Protein AF-A0A6N7X0A7-F1 (afdb_monomer_lite)

Secondary structure (DSSP, 8-state):
-B-TTS-B--B--HHHHHHHHTTT--HHHHHHHHHS-SEEPPPEE-TT--EEEEEE-SSEEEEE-TTT-BEEEEEEPPHHHHHHTT-------

Foldseek 3Di:
DAFCVRQAQPDDDPVQQVVLVVQVHHPVQVVCLRHPALDKDDWDADPVRFTWIWRHHLFKIWIARSVVNYTPHMHGHDPVSCVVSVVPDDPDD

Radius of gyration: 12.84 Å; chains: 1; bounding box: 34×30×35 Å

Sequence (93 aa):
MKAVDN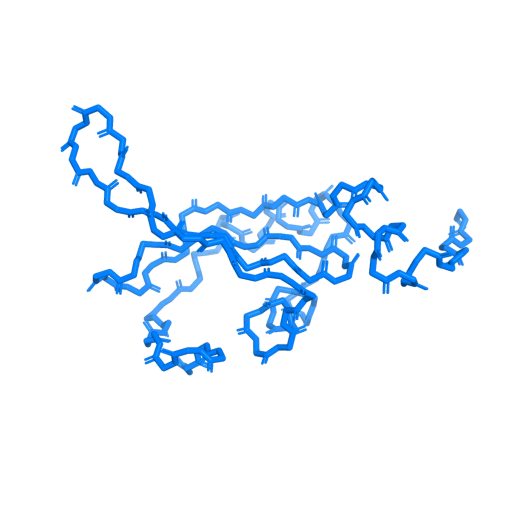VEITGISKHTTERAIERGGTIQTLTDALINPLEVTNTKYDKDGLPSKQYRGAVSTVVVNPDTGNVVSTNPTRRNIRKRHGVYKNETK

Organism: Streptococcus alactolyticus (NCBI:txid29389)

pLDDT: mean 86.22, std 12.45, range [33.72, 96.25]

Structure (mmCIF, N/CA/C/O backbone):
data_AF-A0A6N7X0A7-F1
#
_entry.id   AF-A0A6N7X0A7-F1
#
loop_
_atom_site.group_PDB
_atom_site.id
_atom_site.type_symbol
_atom_site.label_atom_id
_atom_site.label_alt_id
_atom_site.label_comp_id
_atom_site.label_asym_id
_atom_site.label_entity_id
_atom_site.label_seq_id
_atom_site.pdbx_PDB_ins_c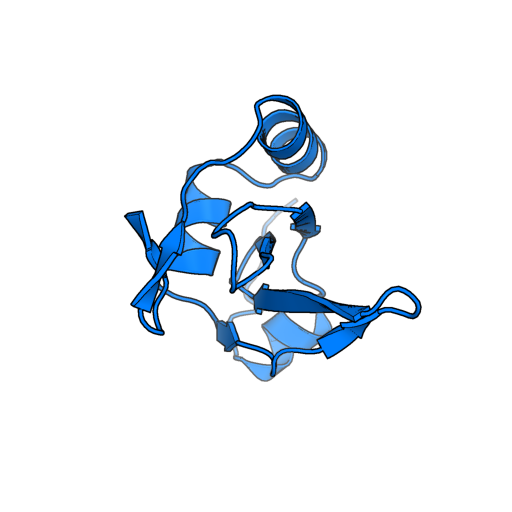ode
_atom_site.Cartn_x
_atom_site.Cartn_y
_atom_site.Cartn_z
_atom_site.occupancy
_atom_site.B_iso_or_equiv
_atom_site.auth_seq_id
_atom_site.auth_comp_id
_atom_site.auth_asym_id
_atom_site.auth_atom_id
_atom_site.pdbx_PDB_model_num
ATOM 1 N N . MET A 1 1 ? -10.809 6.657 -3.995 1.00 86.38 1 MET A N 1
ATOM 2 C CA . MET A 1 1 ? -10.641 5.587 -5.025 1.00 86.38 1 MET A CA 1
ATOM 3 C C . MET A 1 1 ? -10.788 4.227 -4.353 1.00 86.38 1 MET A C 1
ATOM 5 O O . MET A 1 1 ? -10.708 4.207 -3.138 1.00 86.38 1 MET A O 1
ATOM 9 N N . LYS A 1 2 ? -10.977 3.110 -5.067 1.00 90.25 2 LYS A N 1
ATOM 10 C CA . LYS A 1 2 ? -11.064 1.775 -4.436 1.00 90.25 2 LYS A CA 1
ATOM 11 C C . LYS A 1 2 ? -9.838 0.921 -4.758 1.00 90.25 2 LYS A C 1
ATOM 13 O O . LYS A 1 2 ? -9.354 0.964 -5.886 1.00 90.25 2 LYS A O 1
ATOM 18 N N . ALA A 1 3 ? -9.344 0.185 -3.768 1.00 90.75 3 ALA A N 1
ATOM 19 C CA . ALA A 1 3 ? -8.322 -0.840 -3.957 1.00 90.75 3 ALA A CA 1
ATOM 20 C C . ALA A 1 3 ? -8.934 -2.137 -4.517 1.00 90.75 3 ALA A C 1
ATOM 22 O O . ALA A 1 3 ? -10.159 -2.278 -4.567 1.00 90.75 3 ALA A O 1
ATOM 23 N N . VAL A 1 4 ? -8.083 -3.093 -4.908 1.00 92.81 4 VAL A N 1
ATOM 24 C CA . VAL A 1 4 ? -8.494 -4.361 -5.548 1.00 92.81 4 VAL A CA 1
ATOM 25 C C . VAL A 1 4 ? -9.547 -5.160 -4.760 1.00 92.81 4 VAL A C 1
ATOM 27 O O . VAL A 1 4 ? -10.354 -5.870 -5.347 1.00 92.81 4 VAL A O 1
ATOM 30 N N . ASP A 1 5 ? -9.577 -5.030 -3.433 1.00 90.44 5 ASP A N 1
ATOM 31 C CA . ASP A 1 5 ? -10.509 -5.728 -2.543 1.00 90.44 5 ASP A CA 1
ATOM 32 C C . ASP A 1 5 ? -11.608 -4.812 -1.981 1.00 90.44 5 ASP A C 1
ATOM 34 O O . ASP A 1 5 ? -12.151 -5.061 -0.910 1.00 90.44 5 ASP A O 1
ATOM 38 N N . ASN A 1 6 ? -11.957 -3.754 -2.717 1.00 90.56 6 ASN A N 1
ATOM 39 C CA . ASN A 1 6 ? -13.025 -2.799 -2.404 1.00 90.56 6 ASN A CA 1
ATOM 40 C C . ASN A 1 6 ? -12.800 -1.895 -1.183 1.00 90.56 6 ASN A C 1
ATOM 42 O O . ASN A 1 6 ? -13.697 -1.119 -0.853 1.00 90.56 6 ASN A O 1
ATOM 46 N N . V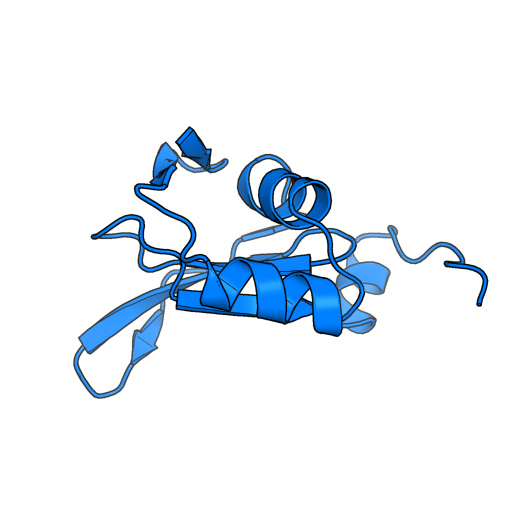AL A 1 7 ? -11.614 -1.908 -0.566 1.00 90.19 7 VAL A N 1
ATOM 47 C CA . VAL A 1 7 ? -11.254 -0.902 0.444 1.00 90.19 7 VAL A CA 1
ATOM 48 C C . VAL A 1 7 ? -11.246 0.477 -0.209 1.00 90.19 7 VAL A C 1
ATOM 50 O O . VAL A 1 7 ? -10.539 0.716 -1.195 1.00 90.19 7 VAL A O 1
ATOM 53 N N . GLU A 1 8 ? -12.040 1.391 0.337 1.00 92.88 8 GLU A N 1
ATOM 54 C CA . GLU A 1 8 ? -12.067 2.774 -0.110 1.00 92.88 8 GLU A CA 1
ATOM 55 C C . GLU A 1 8 ? -10.845 3.513 0.426 1.00 92.88 8 GLU A C 1
ATOM 57 O O . GLU A 1 8 ? -10.626 3.594 1.625 1.00 92.88 8 GLU A O 1
ATOM 62 N N . ILE A 1 9 ? -10.028 4.042 -0.478 1.00 91.12 9 ILE A N 1
ATOM 63 C CA . ILE A 1 9 ? -8.875 4.873 -0.156 1.00 91.12 9 ILE A CA 1
ATOM 64 C C . ILE A 1 9 ? -9.345 6.322 -0.102 1.00 91.12 9 ILE A C 1
ATOM 66 O O . ILE A 1 9 ? -9.713 6.906 -1.134 1.00 91.12 9 ILE A O 1
ATOM 70 N N . THR A 1 10 ? -9.324 6.866 1.110 1.00 86.38 10 THR A N 1
ATOM 71 C CA . THR A 1 10 ? -9.858 8.183 1.481 1.00 86.38 10 THR A CA 1
ATOM 72 C C . THR A 1 10 ? -8.827 9.296 1.310 1.00 86.38 10 THR A C 1
ATOM 74 O O . THR A 1 10 ? -9.193 10.432 1.016 1.00 86.38 10 THR A O 1
ATOM 77 N N . GLY A 1 11 ? -7.529 8.982 1.392 1.00 78.12 11 GLY A N 1
ATOM 78 C CA . GLY A 1 11 ? -6.478 9.958 1.126 1.00 78.12 11 GLY A CA 1
ATOM 79 C C . GLY A 1 11 ? -5.058 9.403 1.194 1.00 78.12 11 GLY A C 1
ATOM 80 O O . GLY A 1 11 ? -4.740 8.509 1.981 1.00 78.12 11 GLY A O 1
ATOM 81 N N . ILE A 1 12 ? -4.184 9.983 0.369 1.00 79.44 12 ILE A N 1
ATOM 82 C CA . ILE A 1 12 ? -2.730 9.827 0.456 1.00 79.44 12 ILE A CA 1
ATOM 83 C C . ILE A 1 12 ? -2.178 11.162 0.952 1.00 79.44 12 ILE A C 1
ATOM 85 O O . ILE A 1 12 ? -2.338 12.182 0.281 1.00 79.44 12 ILE A O 1
ATOM 89 N N . SER A 1 13 ? -1.562 11.181 2.137 1.00 79.38 13 SER A N 1
ATOM 90 C CA . SER A 1 13 ? -1.010 12.426 2.682 1.00 79.38 13 SER A CA 1
ATOM 91 C C . SER A 1 13 ? 0.137 12.951 1.807 1.00 79.38 13 SER A C 1
ATOM 93 O O . SER A 1 13 ? 0.890 12.166 1.225 1.00 79.38 13 SER A O 1
ATOM 95 N N . LYS A 1 14 ? 0.320 14.278 1.751 1.00 79.06 14 LYS A N 1
ATOM 96 C CA . LYS A 1 14 ? 1.432 14.905 1.013 1.00 79.06 14 LYS A CA 1
ATOM 97 C C . LYS A 1 14 ? 2.793 14.351 1.451 1.00 79.06 14 LYS A C 1
ATOM 99 O O . LYS A 1 14 ? 3.597 13.976 0.604 1.00 79.06 14 LYS A O 1
ATOM 104 N N . HIS A 1 15 ? 2.995 14.201 2.761 1.00 78.19 15 HIS A N 1
ATOM 105 C CA . HIS A 1 15 ? 4.200 13.597 3.326 1.00 78.19 15 HIS A CA 1
ATOM 106 C C . HIS A 1 15 ? 4.389 12.148 2.843 1.00 78.19 15 HIS A C 1
ATOM 108 O O . HIS A 1 15 ? 5.481 11.750 2.460 1.00 78.19 15 HIS A O 1
ATOM 114 N N . THR A 1 16 ? 3.324 11.345 2.787 1.00 74.56 16 THR A N 1
ATOM 115 C CA . THR A 1 16 ? 3.387 9.965 2.275 1.00 74.56 16 THR A CA 1
ATOM 116 C C . THR A 1 16 ? 3.808 9.912 0.802 1.00 74.56 16 THR A C 1
ATOM 118 O O . THR A 1 16 ? 4.568 9.023 0.407 1.00 74.56 16 THR A O 1
ATOM 121 N N . THR A 1 17 ? 3.340 10.870 0.001 1.00 75.12 17 THR A N 1
ATOM 122 C CA . THR A 1 17 ? 3.712 11.012 -1.411 1.00 75.12 17 THR A CA 1
ATOM 123 C C . THR A 1 17 ? 5.175 11.422 -1.570 1.00 75.12 17 THR A C 1
ATOM 125 O O . THR A 1 17 ? 5.905 10.769 -2.312 1.00 75.12 17 THR A O 1
ATOM 128 N N . GLU A 1 18 ? 5.641 12.429 -0.828 1.00 80.50 18 GLU A N 1
ATOM 129 C CA . GLU A 1 18 ? 7.052 12.854 -0.825 1.00 80.50 18 GLU A CA 1
ATOM 130 C C . GLU A 1 18 ? 7.981 11.697 -0.436 1.00 80.50 18 GLU A C 1
ATOM 132 O O . GLU A 1 18 ? 8.958 11.414 -1.127 1.00 80.50 18 GLU A O 1
ATOM 137 N N . ARG A 1 19 ? 7.614 10.927 0.593 1.00 76.12 19 ARG A N 1
ATOM 138 C CA . ARG A 1 19 ? 8.387 9.761 1.053 1.00 76.12 19 ARG A CA 1
ATOM 139 C C . ARG A 1 19 ? 8.415 8.606 0.056 1.00 76.12 19 ARG A C 1
ATOM 141 O O . ARG A 1 19 ? 9.346 7.801 0.092 1.00 76.12 19 ARG A O 1
ATOM 148 N N . ALA A 1 20 ? 7.403 8.479 -0.799 1.00 75.50 20 ALA A N 1
ATOM 149 C CA . ALA A 1 20 ? 7.430 7.513 -1.892 1.00 75.50 20 ALA A CA 1
ATOM 150 C C . ALA A 1 20 ? 8.394 7.966 -2.994 1.00 75.50 20 ALA A C 1
ATOM 152 O O . ALA A 1 20 ? 9.189 7.152 -3.463 1.00 75.50 20 ALA A O 1
ATOM 153 N N . ILE A 1 21 ? 8.367 9.259 -3.337 1.00 77.12 21 ILE A N 1
ATOM 154 C CA . ILE A 1 21 ? 9.247 9.873 -4.340 1.00 77.12 21 ILE A CA 1
ATOM 155 C C . ILE A 1 21 ? 10.718 9.768 -3.920 1.00 77.12 21 ILE A C 1
ATOM 157 O O . ILE A 1 21 ? 11.535 9.269 -4.690 1.00 77.12 21 ILE A O 1
ATOM 161 N N . GLU A 1 22 ? 11.049 10.116 -2.672 1.00 77.25 22 GLU A N 1
ATOM 162 C CA . GLU A 1 22 ? 12.410 9.986 -2.116 1.00 77.25 22 GLU A CA 1
ATOM 163 C C . GLU A 1 22 ? 12.980 8.561 -2.211 1.00 77.25 22 GLU A C 1
ATOM 165 O O . GLU A 1 22 ? 14.193 8.364 -2.196 1.00 77.25 22 GLU A O 1
ATOM 170 N N . ARG A 1 23 ? 12.113 7.547 -2.282 1.00 75.75 23 ARG A N 1
ATOM 171 C CA . ARG A 1 23 ? 12.495 6.129 -2.283 1.00 75.75 23 ARG A CA 1
ATOM 172 C C . ARG A 1 23 ? 12.393 5.477 -3.663 1.00 75.75 23 ARG A C 1
ATOM 174 O O . ARG A 1 23 ? 12.407 4.250 -3.748 1.00 75.75 23 ARG A O 1
ATOM 181 N N . GLY A 1 24 ? 12.290 6.282 -4.722 1.00 70.12 24 GLY A N 1
ATOM 182 C CA . GLY A 1 24 ? 12.230 5.817 -6.111 1.00 70.12 24 GLY A CA 1
ATOM 183 C C . GLY A 1 24 ? 10.850 5.326 -6.561 1.00 70.12 24 GLY A C 1
ATOM 184 O O . GLY A 1 24 ? 10.742 4.683 -7.599 1.00 70.12 24 GLY A O 1
ATOM 185 N N . GLY A 1 25 ? 9.796 5.596 -5.787 1.00 80.62 25 GLY A N 1
ATOM 186 C CA . GLY A 1 25 ? 8.409 5.406 -6.210 1.00 80.62 25 GLY A CA 1
ATOM 187 C C . GLY A 1 25 ? 7.829 6.663 -6.860 1.00 80.62 25 GLY A C 1
ATOM 188 O O . GLY A 1 25 ? 8.394 7.748 -6.788 1.00 80.62 25 GLY A O 1
ATOM 189 N N . THR A 1 26 ? 6.655 6.539 -7.465 1.00 85.12 26 THR A N 1
ATOM 190 C CA . THR A 1 26 ? 5.863 7.663 -7.979 1.00 85.12 26 THR A CA 1
ATOM 191 C C . THR A 1 26 ? 4.415 7.514 -7.527 1.00 85.12 26 THR A C 1
ATOM 193 O O . THR A 1 26 ? 4.003 6.446 -7.076 1.00 85.12 26 THR A O 1
ATOM 196 N N . ILE A 1 27 ? 3.596 8.561 -7.673 1.00 85.12 27 ILE A N 1
ATOM 197 C CA . ILE A 1 27 ? 2.144 8.448 -7.430 1.00 85.12 27 ILE A CA 1
ATOM 198 C C . ILE A 1 27 ? 1.559 7.293 -8.254 1.00 85.12 27 ILE A C 1
ATOM 200 O O . ILE A 1 27 ? 0.750 6.522 -7.748 1.00 85.12 27 ILE A O 1
ATOM 204 N N . GLN A 1 28 ? 2.033 7.118 -9.488 1.00 87.12 28 GLN A N 1
ATOM 205 C CA . GLN A 1 28 ? 1.569 6.059 -10.371 1.00 87.12 28 GLN A CA 1
ATOM 206 C C . GLN A 1 28 ? 1.913 4.664 -9.842 1.00 87.12 28 GLN A C 1
ATOM 208 O O . GLN A 1 28 ? 1.058 3.787 -9.886 1.00 87.12 28 GLN A O 1
ATOM 213 N N . THR A 1 29 ? 3.107 4.453 -9.277 1.00 89.50 29 THR A N 1
ATOM 214 C CA . THR A 1 29 ? 3.461 3.150 -8.687 1.00 89.50 29 THR A CA 1
ATOM 215 C C . THR A 1 29 ? 2.720 2.875 -7.379 1.00 89.50 29 THR A C 1
ATOM 217 O O . THR A 1 29 ? 2.468 1.715 -7.059 1.00 89.50 29 THR A O 1
ATOM 220 N N . LEU A 1 30 ? 2.351 3.913 -6.619 1.00 89.75 30 LEU A N 1
ATOM 221 C CA . LEU A 1 30 ? 1.478 3.773 -5.449 1.00 89.75 30 LEU A CA 1
ATOM 222 C C . LEU A 1 30 ? 0.058 3.383 -5.862 1.00 89.75 30 LEU A C 1
ATOM 224 O O . LEU A 1 30 ? -0.519 2.464 -5.286 1.00 89.75 30 LEU A O 1
ATOM 228 N N . THR A 1 31 ? -0.494 4.067 -6.863 1.00 90.62 31 THR A N 1
ATOM 229 C CA . THR A 1 31 ? -1.810 3.752 -7.417 1.00 90.62 31 THR A CA 1
ATOM 230 C C . THR A 1 31 ? -1.836 2.342 -7.992 1.00 90.62 31 THR A C 1
ATOM 232 O O . THR A 1 31 ? -2.735 1.584 -7.645 1.00 90.62 31 THR A O 1
ATOM 235 N N . ASP A 1 32 ? -0.832 1.969 -8.789 1.00 91.75 32 ASP A N 1
ATOM 236 C CA . ASP A 1 32 ? -0.687 0.620 -9.344 1.00 91.75 32 ASP A CA 1
ATOM 237 C C . ASP A 1 32 ? -0.649 -0.438 -8.240 1.00 91.75 32 ASP A C 1
ATOM 239 O O . ASP A 1 32 ? -1.397 -1.406 -8.291 1.00 91.75 32 ASP A O 1
ATOM 243 N N . ALA A 1 33 ? 0.117 -0.206 -7.170 1.00 93.31 33 ALA A N 1
ATOM 244 C CA . ALA A 1 33 ? 0.139 -1.115 -6.033 1.00 93.31 33 ALA A CA 1
ATOM 245 C C . ALA A 1 33 ? -1.243 -1.294 -5.383 1.00 93.31 33 ALA A C 1
ATOM 247 O O . ALA A 1 33 ? -1.539 -2.389 -4.927 1.00 93.31 33 ALA A O 1
ATOM 248 N N . LEU A 1 34 ? -2.086 -0.258 -5.333 1.00 93.50 34 LEU A N 1
ATOM 249 C CA . LEU A 1 34 ? -3.423 -0.328 -4.728 1.00 93.50 34 LEU A CA 1
ATOM 250 C C . LEU A 1 34 ? -4.454 -1.045 -5.616 1.00 93.50 34 LEU A C 1
ATOM 252 O O . LEU A 1 34 ? -5.300 -1.774 -5.093 1.00 93.50 34 LEU A O 1
ATOM 256 N N . ILE A 1 35 ? -4.405 -0.831 -6.935 1.00 94.88 35 ILE A N 1
ATOM 257 C CA . ILE A 1 35 ? -5.412 -1.353 -7.879 1.00 94.88 35 ILE A CA 1
ATOM 258 C C . ILE A 1 35 ? -4.991 -2.674 -8.540 1.00 94.88 35 ILE A C 1
ATOM 260 O O . ILE A 1 35 ? -5.843 -3.523 -8.777 1.00 94.88 35 ILE A O 1
ATOM 264 N N . ASN A 1 36 ? -3.690 -2.869 -8.769 1.00 94.19 36 ASN A N 1
ATOM 265 C CA . ASN A 1 36 ? -3.076 -4.040 -9.402 1.00 94.19 36 ASN A CA 1
ATOM 266 C C . ASN A 1 36 ? -1.903 -4.601 -8.555 1.00 94.19 36 ASN A C 1
ATOM 268 O O . ASN A 1 36 ? -0.773 -4.714 -9.041 1.00 94.19 36 ASN A O 1
ATOM 272 N N . PRO A 1 37 ? -2.105 -4.946 -7.269 1.00 94.62 37 PRO A N 1
ATOM 273 C CA . PRO A 1 37 ? -1.038 -5.513 -6.449 1.00 94.62 37 PRO A CA 1
ATOM 274 C C . PRO A 1 37 ? -0.586 -6.883 -6.967 1.00 94.62 37 PRO A C 1
ATOM 276 O O . PRO A 1 37 ? -1.391 -7.693 -7.417 1.00 94.62 37 PRO A O 1
ATOM 279 N N . LEU A 1 38 ? 0.693 -7.202 -6.768 1.00 94.56 38 LEU A N 1
ATOM 280 C CA . LEU A 1 38 ? 1.197 -8.575 -6.882 1.00 94.56 38 LEU A CA 1
ATOM 281 C C . LEU A 1 38 ? 0.654 -9.457 -5.755 1.00 94.56 38 LEU A C 1
ATOM 283 O O . LEU A 1 38 ? 0.395 -10.642 -5.926 1.00 94.56 38 LEU A O 1
ATOM 287 N N . GLU A 1 39 ? 0.559 -8.881 -4.557 1.00 94.81 39 GLU A N 1
ATOM 288 C CA . GLU A 1 39 ? 0.129 -9.575 -3.352 1.00 94.81 39 GLU A CA 1
ATOM 289 C C . GLU A 1 39 ? -0.542 -8.585 -2.404 1.00 94.81 39 GLU A C 1
ATOM 291 O O . GLU A 1 39 ? -0.016 -7.499 -2.135 1.00 94.81 39 GLU A O 1
ATOM 296 N N . VAL A 1 40 ? -1.678 -8.994 -1.852 1.00 96.25 40 VAL A N 1
ATOM 297 C CA . VAL A 1 40 ? -2.342 -8.305 -0.749 1.00 96.25 40 VAL A CA 1
ATOM 298 C C . VAL A 1 40 ? -2.166 -9.156 0.496 1.00 96.25 40 VAL A C 1
ATOM 300 O O . VAL A 1 40 ? -2.482 -10.343 0.492 1.00 96.25 40 VAL A O 1
ATOM 303 N N . THR A 1 41 ? -1.633 -8.575 1.568 1.00 95.06 41 THR A N 1
ATOM 304 C CA . THR A 1 41 ? -1.519 -9.302 2.836 1.00 95.06 41 THR A CA 1
ATOM 305 C C . THR A 1 41 ? -2.838 -9.275 3.593 1.00 95.06 41 THR A C 1
ATOM 307 O O . THR A 1 41 ? -3.567 -8.285 3.528 1.00 95.06 41 THR A O 1
ATOM 310 N N . ASN A 1 42 ? -3.072 -10.293 4.420 1.00 94.25 42 ASN A N 1
ATOM 311 C CA . ASN A 1 42 ? -4.132 -10.254 5.427 1.00 94.25 42 ASN A CA 1
ATOM 312 C C . ASN A 1 42 ? -3.990 -9.016 6.325 1.00 94.25 42 ASN A C 1
ATOM 314 O O . ASN A 1 42 ? -2.870 -8.551 6.582 1.00 94.25 42 ASN A O 1
ATOM 318 N N . THR A 1 43 ? -5.124 -8.519 6.817 1.00 94.44 43 THR A N 1
ATOM 319 C CA . THR A 1 43 ? -5.165 -7.454 7.819 1.00 94.44 43 THR A CA 1
ATOM 320 C C . THR A 1 43 ? -4.491 -7.926 9.102 1.00 94.44 43 THR A C 1
ATOM 322 O O . THR A 1 43 ? -4.787 -9.003 9.619 1.00 94.44 43 THR A O 1
ATOM 325 N N . LYS A 1 44 ? -3.556 -7.120 9.600 1.00 93.81 44 LYS A N 1
ATOM 326 C CA . LYS A 1 44 ? -2.863 -7.316 10.871 1.00 93.81 44 LYS A CA 1
ATOM 327 C C . LYS A 1 44 ? -3.205 -6.173 11.806 1.00 93.81 44 LYS A C 1
ATOM 329 O O . LYS A 1 44 ? -3.270 -5.030 11.366 1.00 93.81 44 LYS A O 1
ATOM 334 N N . TYR A 1 45 ? -3.348 -6.495 13.080 1.00 92.38 45 TYR A N 1
ATOM 335 C CA . TYR A 1 45 ? -3.541 -5.522 14.143 1.00 92.38 45 TYR A CA 1
ATOM 336 C C . TYR A 1 45 ? -2.206 -5.293 14.846 1.00 92.38 45 TYR A C 1
ATOM 338 O O . TYR A 1 45 ? -1.451 -6.247 15.063 1.00 92.38 45 TYR A O 1
ATOM 346 N N . ASP A 1 46 ? -1.884 -4.039 15.141 1.00 88.25 46 ASP A N 1
ATOM 347 C CA . ASP A 1 46 ? -0.751 -3.722 16.004 1.00 88.25 46 ASP A CA 1
ATOM 348 C C . ASP A 1 46 ? -1.107 -3.894 17.493 1.00 88.25 46 ASP A C 1
ATOM 350 O O . ASP A 1 46 ? -2.194 -4.352 17.851 1.00 88.25 46 ASP A O 1
ATOM 354 N N . LYS A 1 47 ? -0.159 -3.560 18.374 1.00 90.75 47 LYS A N 1
ATOM 355 C CA . LYS A 1 47 ? -0.321 -3.658 19.835 1.00 90.75 47 LYS A CA 1
ATOM 356 C C . LYS A 1 47 ? -1.450 -2.779 20.392 1.00 90.75 47 LYS A C 1
ATOM 358 O O . LYS A 1 47 ? -1.946 -3.072 21.473 1.00 90.75 47 LYS A O 1
ATOM 363 N N . ASP A 1 48 ? -1.826 -1.731 19.663 1.00 90.19 48 ASP A N 1
ATOM 364 C CA . ASP A 1 48 ? -2.849 -0.763 20.049 1.00 90.19 48 ASP A CA 1
ATOM 365 C C . ASP A 1 48 ? -4.197 -1.100 19.372 1.00 90.19 48 ASP A C 1
ATOM 367 O O . ASP A 1 48 ? -5.170 -0.361 19.500 1.00 90.19 48 ASP A O 1
ATOM 371 N N . GLY A 1 49 ? -4.273 -2.237 18.664 1.00 90.81 49 GLY A N 1
ATOM 372 C CA . GLY A 1 49 ? -5.477 -2.713 17.991 1.00 90.81 49 GLY A CA 1
ATOM 373 C C . GLY A 1 49 ? -5.767 -2.010 16.667 1.00 90.81 49 GLY A C 1
ATOM 374 O O . GLY A 1 49 ? -6.870 -2.151 16.144 1.00 90.81 49 GLY A O 1
ATOM 375 N N . LEU A 1 50 ? -4.813 -1.271 16.094 1.00 90.00 50 LEU A N 1
ATOM 376 C CA . LEU A 1 50 ? -5.021 -0.585 14.822 1.00 90.00 50 LEU A CA 1
ATOM 377 C C . LEU A 1 50 ? -4.814 -1.556 13.650 1.00 90.00 50 LEU A C 1
ATOM 379 O O . LEU A 1 50 ? -3.742 -2.167 13.534 1.00 90.00 50 LEU A O 1
ATOM 383 N N . PRO A 1 51 ? -5.802 -1.703 12.747 1.00 95.12 51 PRO A N 1
ATOM 384 C CA . PRO A 1 51 ? -5.670 -2.587 11.604 1.00 95.12 51 PRO A CA 1
ATOM 385 C C . PRO A 1 51 ? -4.817 -1.955 10.511 1.00 95.12 51 PRO A C 1
ATOM 387 O O . PRO A 1 51 ? -4.918 -0.771 10.183 1.00 95.12 51 PRO A O 1
ATOM 390 N N . SE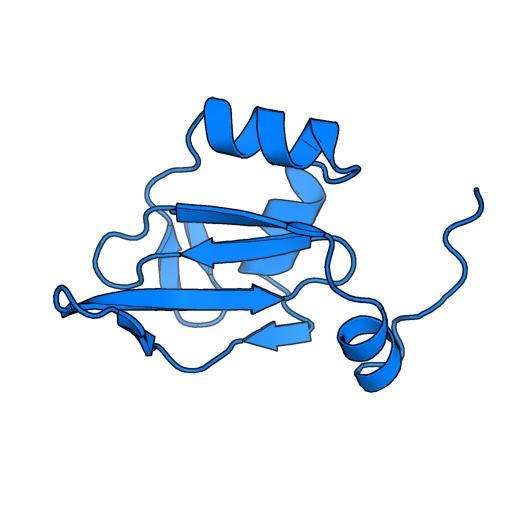R A 1 52 ? -4.010 -2.789 9.870 1.00 94.81 52 SER A N 1
ATOM 391 C CA . SER A 1 52 ? -3.269 -2.429 8.673 1.00 94.81 52 SER A CA 1
ATOM 392 C C . SER A 1 52 ? -3.125 -3.618 7.734 1.00 94.81 52 SER A C 1
ATOM 394 O O . SER A 1 52 ? -3.011 -4.773 8.147 1.00 94.81 52 SER A O 1
ATOM 396 N N . LYS A 1 53 ? -3.092 -3.332 6.439 1.00 95.81 53 LYS A N 1
ATOM 397 C CA . LYS A 1 53 ? -2.795 -4.308 5.393 1.00 95.81 53 LYS A CA 1
ATOM 398 C C . LYS A 1 53 ? -1.858 -3.708 4.358 1.00 95.81 53 LYS A C 1
ATOM 400 O O . LYS A 1 53 ? -1.765 -2.489 4.217 1.00 95.8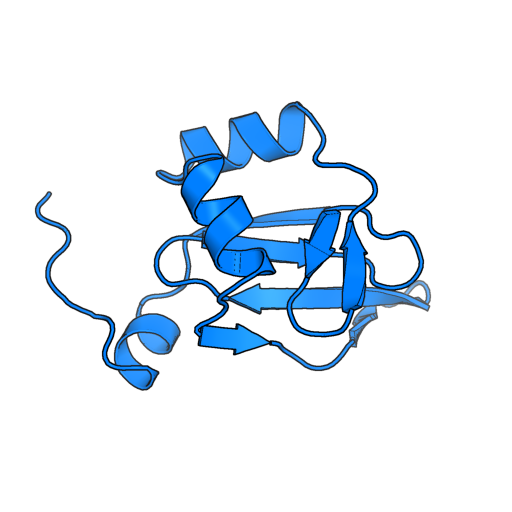1 53 LYS A O 1
ATOM 405 N N . GLN A 1 54 ? -1.139 -4.571 3.652 1.00 96.25 54 GLN A N 1
ATOM 406 C CA . GLN A 1 54 ? -0.162 -4.164 2.653 1.00 96.25 54 GLN A CA 1
ATOM 407 C C . GLN A 1 54 ? -0.636 -4.557 1.264 1.00 96.25 54 GLN A C 1
ATOM 409 O O . GLN A 1 54 ? -0.974 -5.716 1.025 1.00 96.25 54 GLN A O 1
ATOM 414 N N . TYR A 1 55 ? -0.568 -3.601 0.350 1.00 96.00 55 TYR A N 1
ATOM 415 C CA . TYR A 1 55 ? -0.706 -3.805 -1.080 1.00 96.00 55 TYR A CA 1
ATOM 416 C C . TYR A 1 55 ? 0.683 -3.734 -1.702 1.00 96.00 55 TYR A C 1
ATOM 418 O O . TYR A 1 55 ? 1.335 -2.689 -1.672 1.00 96.00 55 TYR A O 1
ATOM 426 N N . ARG A 1 56 ? 1.189 -4.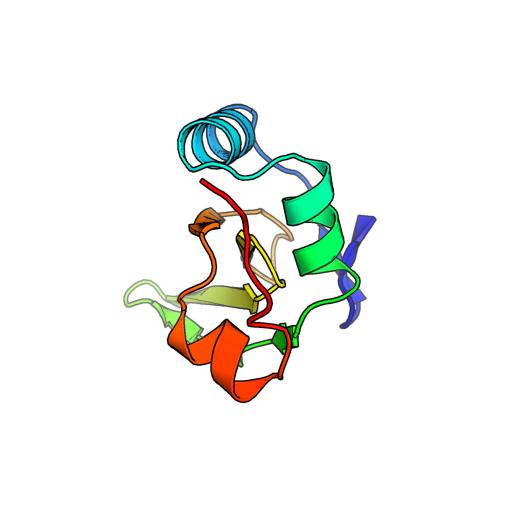867 -2.184 1.00 95.06 56 ARG A N 1
ATOM 427 C CA . ARG A 1 56 ? 2.562 -4.997 -2.684 1.00 95.06 56 ARG A CA 1
ATOM 428 C C . ARG A 1 56 ? 2.540 -4.957 -4.206 1.00 95.06 56 ARG A C 1
ATOM 430 O O . ARG A 1 56 ? 2.288 -5.981 -4.830 1.00 95.06 56 ARG A O 1
ATOM 437 N N . GLY A 1 57 ? 2.799 -3.793 -4.794 1.00 93.19 57 GLY A N 1
ATOM 438 C CA . GLY A 1 57 ? 2.973 -3.630 -6.240 1.00 93.19 57 GLY A CA 1
ATOM 439 C C . GLY A 1 57 ? 4.382 -3.999 -6.705 1.00 93.19 57 GLY A C 1
ATOM 440 O O . GLY A 1 57 ? 5.238 -4.374 -5.901 1.00 93.19 57 GLY A O 1
ATOM 441 N N . ALA A 1 58 ? 4.657 -3.865 -8.002 1.00 91.06 58 ALA A N 1
ATOM 442 C CA . ALA A 1 58 ? 5.966 -4.204 -8.572 1.00 91.06 58 ALA A CA 1
ATOM 443 C C . ALA A 1 58 ? 7.109 -3.310 -8.066 1.00 91.06 58 ALA A C 1
ATOM 445 O O . ALA A 1 58 ? 8.203 -3.808 -7.791 1.00 91.06 58 ALA A O 1
ATOM 446 N N . VAL A 1 59 ? 6.833 -2.016 -7.891 1.00 89.38 59 VAL A N 1
ATOM 447 C CA . VAL A 1 59 ? 7.824 -1.010 -7.471 1.00 89.38 59 VAL A CA 1
ATOM 448 C C . VAL A 1 59 ? 7.594 -0.570 -6.029 1.00 89.38 59 VAL A C 1
ATOM 450 O O . VAL A 1 59 ? 8.539 -0.495 -5.244 1.00 89.38 59 VAL A O 1
ATOM 453 N N . SER A 1 60 ? 6.340 -0.310 -5.655 1.00 91.50 60 SER A N 1
ATOM 454 C CA . SER A 1 60 ? 5.978 0.228 -4.343 1.00 91.50 60 SER A CA 1
ATOM 455 C C . SER A 1 60 ? 5.038 -0.699 -3.578 1.00 91.50 60 SER A C 1
ATOM 457 O O . SER A 1 60 ? 4.186 -1.380 -4.138 1.00 91.50 60 SER A O 1
ATOM 459 N N . THR A 1 61 ? 5.192 -0.702 -2.262 1.00 93.62 61 THR A N 1
ATOM 460 C CA . THR A 1 61 ? 4.303 -1.328 -1.293 1.00 93.62 61 THR A CA 1
ATOM 461 C C . THR A 1 61 ? 3.598 -0.234 -0.503 1.00 93.62 61 THR A C 1
ATOM 463 O O . THR A 1 61 ? 4.253 0.635 0.079 1.00 93.62 61 THR A O 1
ATOM 466 N N . VAL A 1 62 ? 2.271 -0.299 -0.462 1.00 93.56 62 VAL A N 1
ATOM 467 C CA . VAL A 1 62 ? 1.407 0.675 0.208 1.00 93.56 62 VAL A CA 1
ATOM 468 C C . VAL A 1 62 ? 0.755 0.019 1.414 1.00 93.56 62 VAL A C 1
ATOM 470 O O . VAL A 1 62 ? 0.153 -1.046 1.301 1.00 93.56 62 VAL A O 1
ATOM 473 N N . VAL A 1 63 ? 0.897 0.641 2.579 1.00 94.00 63 VAL A N 1
ATOM 474 C CA . VAL A 1 63 ? 0.279 0.197 3.829 1.00 94.00 63 VAL A CA 1
ATOM 475 C C . VAL A 1 63 ? -0.943 1.058 4.088 1.00 94.00 63 VAL A C 1
ATOM 477 O O . VAL A 1 63 ? -0.832 2.283 4.139 1.00 94.00 63 VAL A O 1
ATOM 480 N N . VAL A 1 64 ? -2.094 0.422 4.264 1.00 94.44 64 VAL A N 1
ATOM 481 C CA . VAL A 1 64 ? -3.384 1.094 4.434 1.00 94.44 64 VAL A CA 1
ATOM 482 C C . VAL A 1 64 ? -4.062 0.564 5.682 1.00 94.44 64 VAL A C 1
ATOM 484 O O . VAL A 1 64 ? -4.020 -0.640 5.942 1.00 94.44 64 VAL A O 1
ATOM 487 N N . ASN A 1 65 ? -4.702 1.457 6.427 1.00 93.94 65 ASN A N 1
ATOM 488 C CA . ASN A 1 65 ? -5.672 1.076 7.441 1.00 93.94 65 ASN A CA 1
ATOM 489 C C . ASN A 1 65 ? -7.016 0.799 6.732 1.00 93.94 65 ASN A C 1
ATOM 491 O O . ASN A 1 65 ? -7.587 1.733 6.167 1.00 93.94 65 ASN A O 1
ATOM 495 N N . PRO A 1 66 ? -7.497 -0.458 6.696 1.00 93.31 66 PRO A N 1
ATOM 496 C CA . PRO A 1 66 ? -8.675 -0.827 5.912 1.00 93.31 66 PRO A CA 1
ATOM 497 C C . PRO A 1 66 ? -9.983 -0.222 6.439 1.00 93.31 66 PRO A C 1
ATOM 499 O O . PRO A 1 66 ? -10.896 -0.031 5.645 1.00 93.31 66 PRO A O 1
ATOM 502 N N . ASP A 1 67 ? -10.058 0.121 7.727 1.00 92.19 67 ASP A N 1
ATOM 503 C CA . ASP A 1 67 ? -11.269 0.673 8.348 1.00 92.19 67 ASP A CA 1
ATOM 504 C C . ASP A 1 67 ? -11.470 2.147 7.983 1.00 92.19 67 ASP A C 1
ATOM 506 O O . ASP A 1 67 ? -12.591 2.616 7.818 1.00 92.19 67 ASP A O 1
ATOM 510 N N . THR A 1 68 ? -10.368 2.890 7.860 1.00 91.12 68 THR A N 1
ATOM 511 C CA . THR A 1 68 ? -10.394 4.339 7.587 1.00 91.12 68 THR A CA 1
ATOM 512 C C . THR A 1 68 ? -10.046 4.695 6.145 1.00 91.12 68 THR A C 1
ATOM 514 O O . THR A 1 68 ? -10.239 5.838 5.730 1.00 91.12 68 THR A O 1
ATOM 517 N N . GLY A 1 69 ? -9.465 3.760 5.390 1.00 90.19 69 GLY A N 1
ATOM 518 C CA . GLY A 1 69 ? -8.981 4.007 4.034 1.00 90.19 69 GLY A CA 1
ATOM 519 C C . GLY A 1 69 ? -7.682 4.809 3.945 1.00 90.19 69 GLY A C 1
ATOM 520 O O . GLY A 1 69 ? -7.216 5.115 2.845 1.00 90.19 69 GLY A O 1
ATOM 521 N N . ASN A 1 70 ? -7.087 5.164 5.085 1.00 91.12 70 ASN A N 1
ATOM 522 C CA . ASN A 1 70 ? -5.914 6.025 5.135 1.00 91.12 70 ASN A CA 1
ATOM 523 C C . ASN A 1 70 ? -4.642 5.267 4.754 1.00 91.12 70 ASN A C 1
ATOM 525 O O . ASN A 1 70 ? -4.356 4.188 5.288 1.00 91.12 70 ASN A O 1
ATOM 529 N N . VAL A 1 71 ? -3.821 5.870 3.888 1.00 90.81 71 VAL A N 1
ATOM 530 C CA . VAL A 1 71 ? -2.470 5.364 3.623 1.00 90.81 71 VAL A CA 1
ATOM 531 C C . VAL A 1 71 ? -1.545 5.730 4.781 1.00 90.81 71 VAL A C 1
ATOM 533 O O . VAL A 1 71 ? -1.157 6.886 4.950 1.00 90.81 71 VAL A O 1
ATOM 536 N N . VAL A 1 72 ? -1.149 4.716 5.545 1.00 89.31 72 VAL A N 1
ATOM 537 C CA . VAL A 1 72 ? -0.297 4.840 6.735 1.00 89.31 72 VAL A CA 1
ATOM 538 C C . VAL A 1 72 ? 1.173 4.991 6.347 1.00 89.31 72 VAL A C 1
ATOM 540 O O . VAL A 1 72 ? 1.909 5.771 6.945 1.00 89.31 72 VAL A O 1
ATOM 543 N N . SER A 1 73 ? 1.636 4.225 5.355 1.00 89.75 73 SER A N 1
ATOM 544 C CA . SER A 1 73 ? 3.052 4.204 4.979 1.00 89.75 73 SER A CA 1
ATOM 545 C C . SER A 1 73 ? 3.274 3.690 3.561 1.00 89.75 73 SER A C 1
ATOM 547 O O . SER A 1 73 ? 2.465 2.937 3.020 1.00 89.75 73 SER A O 1
ATOM 549 N N . THR A 1 74 ? 4.408 4.062 2.972 1.00 90.19 74 THR A N 1
ATOM 550 C CA . THR A 1 74 ? 4.847 3.637 1.640 1.00 90.19 74 THR A CA 1
ATOM 551 C C . THR A 1 74 ? 6.309 3.204 1.680 1.00 90.19 74 THR A C 1
ATOM 553 O O . THR A 1 74 ? 7.148 3.827 2.335 1.00 90.19 74 THR A O 1
ATOM 556 N N . ASN A 1 75 ? 6.620 2.103 0.995 1.00 90.50 75 ASN A N 1
ATOM 557 C CA . ASN A 1 75 ? 7.960 1.516 0.943 1.00 90.50 75 ASN A CA 1
ATOM 558 C C . ASN A 1 75 ? 8.256 0.978 -0.465 1.00 90.50 75 ASN A C 1
ATOM 560 O O . ASN A 1 75 ? 7.324 0.558 -1.144 1.00 90.50 75 ASN A O 1
ATOM 564 N N . PRO A 1 76 ? 9.521 0.891 -0.902 1.00 91.00 76 PRO A N 1
ATOM 565 C CA . PRO A 1 76 ? 9.879 0.101 -2.076 1.00 91.00 76 PRO A CA 1
ATOM 566 C C . PRO A 1 76 ? 9.526 -1.375 -1.880 1.00 91.00 76 PRO A C 1
ATOM 568 O O . PRO A 1 76 ? 9.739 -1.944 -0.801 1.00 91.00 76 PRO A O 1
ATOM 571 N N . THR A 1 77 ? 9.016 -2.023 -2.923 1.00 91.19 77 THR A N 1
ATOM 572 C CA . THR A 1 77 ? 8.717 -3.453 -2.870 1.00 91.19 77 THR A CA 1
ATOM 573 C C . THR A 1 77 ? 10.009 -4.252 -2.813 1.00 91.19 77 THR A C 1
ATOM 575 O O . THR A 1 77 ? 10.910 -4.126 -3.646 1.00 91.19 77 THR A O 1
ATOM 578 N N . ARG A 1 78 ? 10.093 -5.130 -1.812 1.00 90.31 78 ARG A N 1
ATOM 579 C CA . ARG A 1 78 ? 11.286 -5.942 -1.571 1.00 90.31 78 ARG A CA 1
ATOM 580 C C . ARG A 1 78 ? 11.562 -6.881 -2.748 1.00 90.31 78 ARG A C 1
ATOM 582 O O . ARG A 1 78 ? 10.657 -7.493 -3.315 1.00 90.31 78 ARG A O 1
ATOM 589 N N . ARG A 1 79 ? 12.849 -7.066 -3.059 1.00 89.19 79 ARG A N 1
ATOM 590 C CA . ARG A 1 79 ? 13.330 -7.906 -4.171 1.00 89.19 79 ARG A CA 1
ATOM 591 C C . ARG A 1 79 ? 12.756 -9.328 -4.158 1.00 89.19 79 ARG A C 1
ATOM 593 O O . ARG A 1 79 ? 12.443 -9.865 -5.213 1.00 89.19 79 ARG A O 1
ATOM 600 N N . ASN A 1 80 ? 12.636 -9.952 -2.988 1.00 90.81 80 ASN A N 1
ATOM 601 C CA . ASN A 1 80 ? 12.119 -11.317 -2.855 1.00 90.81 80 ASN A CA 1
ATOM 602 C C . ASN A 1 80 ? 10.643 -11.438 -3.271 1.00 90.81 80 ASN A C 1
ATOM 604 O O . ASN A 1 80 ? 10.281 -12.428 -3.898 1.00 90.81 80 ASN A O 1
ATOM 608 N N . ILE A 1 81 ? 9.820 -10.426 -2.979 1.00 91.06 81 ILE A N 1
ATOM 609 C CA . ILE A 1 81 ? 8.415 -10.369 -3.407 1.00 91.06 81 ILE A CA 1
ATOM 610 C C . ILE A 1 81 ? 8.362 -10.267 -4.934 1.00 91.06 81 ILE A C 1
ATOM 612 O O . ILE A 1 81 ? 7.721 -11.085 -5.584 1.00 91.06 81 ILE A O 1
ATOM 616 N N . ARG A 1 82 ? 9.129 -9.338 -5.519 1.00 90.00 82 ARG A N 1
ATOM 617 C CA . ARG A 1 82 ? 9.221 -9.169 -6.982 1.00 90.00 82 ARG A CA 1
ATOM 618 C C . ARG A 1 82 ? 9.656 -10.454 -7.693 1.00 90.00 82 ARG A C 1
ATOM 620 O O . ARG A 1 82 ? 9.089 -10.811 -8.717 1.00 90.00 82 ARG A O 1
ATOM 627 N N . LYS A 1 83 ? 10.651 -11.160 -7.138 1.00 89.62 83 LYS A N 1
ATOM 628 C CA . LYS A 1 83 ? 11.136 -12.446 -7.668 1.00 89.62 83 LYS A CA 1
ATOM 629 C C . LYS A 1 83 ? 10.076 -13.540 -7.604 1.00 89.62 83 LYS A C 1
ATOM 631 O O . LYS A 1 83 ? 9.896 -14.240 -8.591 1.00 89.62 83 LYS A O 1
ATOM 636 N N . ARG A 1 84 ? 9.377 -13.670 -6.470 1.00 92.19 84 ARG A N 1
ATOM 637 C CA . ARG A 1 84 ? 8.300 -14.658 -6.285 1.00 92.19 84 ARG A CA 1
ATOM 638 C C . ARG A 1 84 ? 7.218 -14.520 -7.356 1.00 92.19 84 ARG A C 1
ATOM 640 O O . ARG A 1 84 ? 6.734 -15.523 -7.853 1.00 92.19 84 ARG A O 1
ATOM 647 N N . HIS A 1 85 ? 6.886 -13.282 -7.710 1.00 90.12 85 HIS A N 1
ATOM 648 C CA . HIS A 1 85 ? 5.838 -12.957 -8.678 1.00 90.12 85 HIS A CA 1
ATOM 649 C C . HIS A 1 85 ? 6.353 -12.777 -10.115 1.00 90.12 85 HIS A C 1
ATOM 651 O O . HIS A 1 85 ? 5.635 -12.266 -10.963 1.00 90.12 85 HIS A O 1
ATOM 657 N N . GLY A 1 86 ? 7.606 -13.145 -10.413 1.00 86.06 86 GLY A N 1
ATOM 658 C CA . GLY A 1 86 ? 8.153 -13.114 -11.780 1.00 86.06 86 GLY A CA 1
ATOM 659 C C . GLY A 1 86 ? 8.348 -11.718 -12.395 1.00 86.06 86 GLY A C 1
ATOM 660 O O . GLY A 1 86 ? 8.836 -11.604 -13.516 1.00 86.06 86 GLY A O 1
ATOM 661 N N . VAL A 1 87 ? 8.045 -10.646 -11.661 1.00 82.69 87 VAL A N 1
ATOM 662 C CA . VAL A 1 87 ? 8.214 -9.243 -12.093 1.00 82.69 87 VAL A CA 1
ATOM 663 C C . VAL A 1 87 ? 9.606 -8.686 -11.784 1.00 82.69 87 VAL A C 1
ATOM 665 O O . VAL A 1 87 ? 9.878 -7.494 -11.922 1.00 82.69 87 VAL A O 1
ATOM 668 N N . TYR A 1 88 ? 10.527 -9.549 -11.358 1.00 64.88 88 TYR A N 1
ATOM 669 C CA . TYR A 1 88 ? 11.943 -9.219 -11.264 1.00 64.88 88 TYR A CA 1
ATOM 670 C C . TYR A 1 88 ? 12.563 -9.195 -12.669 1.00 64.88 88 TYR A C 1
ATOM 672 O O . TYR A 1 88 ? 13.237 -10.136 -13.079 1.00 64.88 88 TYR A O 1
ATOM 680 N N . LYS A 1 89 ? 12.322 -8.114 -13.415 1.00 50.41 89 LYS A N 1
ATOM 681 C CA . LYS A 1 89 ? 13.064 -7.774 -14.632 1.00 50.41 89 LYS A CA 1
ATOM 682 C C . LYS A 1 89 ? 13.743 -6.418 -14.440 1.00 50.41 89 LYS A C 1
ATOM 684 O O . LYS A 1 89 ? 13.079 -5.438 -14.134 1.00 50.41 89 LYS A O 1
ATOM 689 N N . ASN A 1 90 ? 15.072 -6.448 -14.549 1.00 43.19 90 ASN A N 1
ATOM 690 C CA . ASN A 1 90 ? 16.037 -5.369 -14.781 1.00 43.19 90 ASN A CA 1
ATOM 691 C C . ASN A 1 90 ? 15.468 -3.940 -14.763 1.00 43.19 90 ASN A C 1
ATOM 693 O O . ASN A 1 90 ? 15.255 -3.347 -15.815 1.00 43.19 90 ASN A O 1
ATOM 697 N N . GLU A 1 91 ? 15.295 -3.354 -13.579 1.00 45.56 91 GLU A N 1
ATOM 698 C CA . GLU A 1 91 ? 15.403 -1.898 -13.493 1.00 45.56 91 GLU A CA 1
ATOM 699 C C . GLU A 1 91 ? 16.888 -1.593 -13.667 1.00 45.56 91 GLU A C 1
ATOM 701 O O . GLU A 1 91 ? 17.710 -1.858 -12.784 1.00 45.56 91 GLU A O 1
ATOM 706 N N . THR A 1 92 ? 17.234 -1.180 -14.884 1.00 36.34 92 THR A N 1
ATOM 707 C CA . THR A 1 92 ? 18.491 -0.515 -15.199 1.00 36.34 92 THR A CA 1
ATOM 708 C C . THR A 1 92 ? 18.735 0.559 -14.142 1.00 36.34 92 THR A C 1
ATOM 710 O O . THR A 1 92 ? 17.800 1.256 -13.746 1.00 36.34 92 THR A O 1
ATOM 713 N N . LYS A 1 93 ? 19.976 0.604 -13.652 1.00 33.72 93 LYS A N 1
ATOM 714 C CA . LYS A 1 93 ? 20.497 1.685 -12.813 1.00 33.72 93 LYS A CA 1
ATOM 715 C C . LYS A 1 93 ? 20.103 3.060 -13.342 1.00 33.72 93 LYS A C 1
ATOM 717 O O . LYS A 1 93 ? 20.099 3.206 -14.585 1.00 33.72 93 LYS A O 1
#